Protein AF-A0A4Q3FW49-F1 (afdb_monomer_lite)

Sequence (91 aa):
SKRRIMEIYLNIAEWGPDGQFGVEAGTQHAFRRSSSTLNASEAALLASILPNPVTRNAARPGPGVRRMAARYVSRARQAPEIIGCLGLRGY

Structure (mmCIF, N/CA/C/O backbone):
data_AF-A0A4Q3FW49-F1
#
_entry.id   AF-A0A4Q3FW49-F1
#
loop_
_atom_site.group_PDB
_atom_site.id
_atom_site.type_symbol
_atom_site.label_atom_id
_atom_site.label_alt_id
_atom_site.label_comp_id
_atom_site.label_asym_id
_atom_site.label_entity_id
_atom_site.label_seq_id
_atom_site.pdbx_PDB_ins_code
_atom_site.Cartn_x
_atom_site.Cartn_y
_atom_site.Cartn_z
_atom_site.occupancy
_atom_site.B_iso_or_equiv
_atom_site.auth_seq_id
_atom_site.auth_comp_id
_atom_site.auth_asym_id
_atom_site.auth_atom_id
_atom_site.pdbx_PDB_model_num
ATOM 1 N N . SER A 1 1 ? -23.285 -2.404 2.883 1.00 89.19 1 SER A N 1
ATOM 2 C CA . SER A 1 1 ? -22.739 -1.329 3.746 1.00 89.19 1 SER A CA 1
ATOM 3 C C . SER A 1 1 ? -21.440 -0.800 3.143 1.00 89.19 1 SER A C 1
ATOM 5 O O . SER A 1 1 ? -20.774 -1.552 2.436 1.00 89.19 1 SER A O 1
ATOM 7 N N . LYS A 1 2 ? -21.045 0.458 3.412 1.00 92.19 2 LYS A N 1
ATOM 8 C CA . LYS A 1 2 ? -19.772 1.016 2.900 1.00 92.19 2 LYS A CA 1
ATOM 9 C C . LYS A 1 2 ? -18.541 0.237 3.383 1.00 92.19 2 LYS A C 1
ATOM 11 O O . LYS A 1 2 ? -17.610 0.046 2.612 1.00 92.19 2 LYS A O 1
ATOM 16 N N . ARG A 1 3 ? -18.582 -0.301 4.610 1.00 92.31 3 ARG A N 1
ATOM 17 C CA . ARG A 1 3 ? -17.554 -1.216 5.135 1.00 92.31 3 ARG A CA 1
ATOM 18 C C . ARG A 1 3 ? -17.338 -2.428 4.232 1.00 92.31 3 ARG A C 1
ATOM 20 O O . ARG A 1 3 ? -16.206 -2.689 3.856 1.00 92.31 3 ARG A O 1
ATOM 27 N N . ARG A 1 4 ? -18.410 -3.140 3.865 1.00 94.06 4 ARG A N 1
ATOM 28 C CA . ARG A 1 4 ? -18.303 -4.344 3.027 1.00 94.06 4 ARG A CA 1
ATOM 29 C C . ARG A 1 4 ? -17.753 -4.026 1.635 1.00 94.06 4 ARG A C 1
ATOM 31 O O . ARG A 1 4 ? -16.968 -4.800 1.110 1.00 94.06 4 ARG A O 1
ATOM 38 N N . ILE A 1 5 ? -18.130 -2.878 1.063 1.00 95.62 5 ILE A N 1
ATOM 39 C CA . ILE A 1 5 ? -17.579 -2.409 -0.219 1.00 95.62 5 ILE A CA 1
ATOM 40 C C . ILE A 1 5 ? -16.065 -2.207 -0.098 1.00 95.62 5 ILE A C 1
ATOM 42 O O . ILE A 1 5 ? -15.322 -2.689 -0.945 1.00 95.62 5 ILE A O 1
ATOM 46 N N . MET A 1 6 ? -15.610 -1.545 0.970 1.00 94.44 6 MET A N 1
ATOM 47 C CA . MET A 1 6 ? -14.181 -1.328 1.203 1.00 94.44 6 MET A CA 1
ATOM 48 C C . MET A 1 6 ? -13.433 -2.644 1.442 1.00 94.44 6 MET A C 1
ATOM 50 O O . MET A 1 6 ? -12.375 -2.854 0.868 1.00 94.44 6 MET A O 1
ATOM 54 N N . GLU A 1 7 ? -13.990 -3.554 2.239 1.00 95.00 7 GLU A N 1
ATOM 55 C CA . GLU A 1 7 ? -13.404 -4.876 2.486 1.00 95.00 7 GLU A CA 1
ATOM 56 C C . GLU A 1 7 ? -13.216 -5.667 1.185 1.00 95.00 7 GLU A C 1
ATOM 58 O O . GLU A 1 7 ? -12.142 -6.215 0.948 1.00 95.00 7 GLU A O 1
ATOM 63 N N . ILE A 1 8 ? -14.234 -5.693 0.320 1.00 97.38 8 ILE A N 1
ATOM 64 C CA . ILE A 1 8 ? -14.137 -6.341 -0.992 1.00 97.38 8 ILE A CA 1
ATOM 65 C C . ILE A 1 8 ? -13.070 -5.642 -1.833 1.00 97.38 8 ILE A C 1
ATOM 67 O O . ILE A 1 8 ? -12.178 -6.315 -2.335 1.00 97.38 8 ILE A O 1
ATOM 71 N N . TYR A 1 9 ? -13.120 -4.310 -1.941 1.00 96.69 9 TYR A N 1
ATOM 72 C CA . TYR A 1 9 ? -12.153 -3.536 -2.722 1.00 96.69 9 TYR A CA 1
ATOM 73 C C . TYR A 1 9 ? -10.707 -3.846 -2.317 1.00 96.69 9 TYR A C 1
ATOM 75 O O . TYR A 1 9 ? -9.873 -4.154 -3.166 1.00 96.69 9 TYR A O 1
ATOM 83 N N . LEU A 1 10 ? -10.423 -3.828 -1.013 1.00 96.75 10 LEU A N 1
ATOM 84 C CA . LEU A 1 10 ? -9.086 -4.099 -0.495 1.00 96.75 10 LEU A CA 1
ATOM 85 C C . LEU A 1 10 ? -8.622 -5.530 -0.799 1.00 96.75 10 LEU A C 1
ATOM 87 O O . LEU A 1 10 ? -7.427 -5.748 -0.978 1.00 96.75 10 LEU A O 1
ATOM 91 N N . ASN A 1 11 ? -9.543 -6.491 -0.894 1.00 97.75 11 ASN A N 1
ATOM 92 C CA . ASN A 1 11 ? -9.234 -7.888 -1.200 1.00 97.75 11 ASN A CA 1
ATOM 93 C C . ASN A 1 11 ? -9.166 -8.214 -2.703 1.00 97.75 11 ASN A C 1
ATOM 95 O O . ASN A 1 11 ? -8.623 -9.256 -3.051 1.00 97.75 11 ASN A O 1
ATOM 99 N N . ILE A 1 12 ? -9.665 -7.344 -3.586 1.00 97.56 12 ILE A N 1
ATOM 100 C CA . ILE A 1 12 ? -9.572 -7.535 -5.048 1.00 97.56 12 ILE A CA 1
ATOM 101 C C . ILE A 1 12 ? -8.494 -6.672 -5.705 1.00 97.56 12 ILE A C 1
ATOM 103 O O . ILE A 1 12 ? -8.063 -6.985 -6.809 1.00 97.56 12 ILE A O 1
ATOM 107 N N . ALA A 1 13 ? -8.087 -5.567 -5.075 1.00 97.81 13 ALA A N 1
ATOM 108 C CA . ALA A 1 13 ? -7.069 -4.687 -5.632 1.00 97.81 13 ALA A CA 1
ATOM 109 C C . ALA A 1 13 ? -5.712 -5.404 -5.737 1.00 97.81 13 ALA A C 1
ATOM 111 O O . ALA A 1 13 ? -5.376 -6.245 -4.904 1.00 97.81 13 ALA A O 1
ATOM 112 N N . GLU A 1 14 ? -4.931 -5.044 -6.752 1.00 97.88 14 GLU A N 1
ATOM 113 C CA . GLU A 1 14 ? -3.542 -5.474 -6.903 1.00 97.88 14 GLU A CA 1
ATOM 114 C C . GLU A 1 14 ? -2.613 -4.522 -6.134 1.00 97.88 14 GLU A C 1
ATOM 116 O O . GLU A 1 14 ? -2.712 -3.298 -6.264 1.00 97.88 14 GLU A O 1
ATOM 121 N N . TRP A 1 15 ? -1.708 -5.083 -5.332 1.00 97.69 15 TRP A N 1
ATOM 122 C CA . TRP A 1 15 ? -0.877 -4.344 -4.373 1.00 97.69 15 TRP A CA 1
ATOM 123 C C . TRP A 1 15 ? 0.627 -4.412 -4.651 1.00 97.69 15 TRP A C 1
ATOM 125 O O . TRP A 1 15 ? 1.418 -3.914 -3.846 1.00 97.69 15 TRP A O 1
ATOM 135 N N . GLY A 1 16 ? 1.043 -5.002 -5.770 1.00 95.62 16 GLY A N 1
ATOM 136 C CA . GLY A 1 16 ? 2.453 -5.089 -6.131 1.00 95.62 16 GLY A CA 1
ATOM 137 C C . GLY A 1 16 ? 2.693 -5.725 -7.500 1.00 95.62 16 GLY A C 1
ATOM 138 O O . GLY A 1 16 ? 1.742 -6.161 -8.145 1.00 95.62 16 GLY A O 1
ATOM 139 N N . PRO A 1 17 ? 3.959 -5.750 -7.946 1.00 95.75 17 PRO A N 1
ATOM 140 C CA . PRO A 1 17 ? 4.321 -5.945 -9.348 1.00 95.75 17 PRO A CA 1
ATOM 141 C C . PRO A 1 17 ? 4.142 -7.372 -9.868 1.00 95.75 17 PRO A C 1
ATOM 143 O O . PRO A 1 17 ? 4.091 -7.561 -11.080 1.00 95.75 17 PRO A O 1
ATOM 146 N N . ASP A 1 18 ? 4.047 -8.362 -8.977 1.00 95.75 18 ASP A N 1
ATOM 147 C CA . ASP A 1 18 ? 3.911 -9.771 -9.364 1.00 95.75 18 ASP A CA 1
ATOM 148 C C . ASP A 1 18 ? 2.479 -10.288 -9.128 1.00 95.75 18 ASP A C 1
ATOM 150 O O . ASP A 1 18 ? 2.278 -11.467 -8.838 1.00 95.75 18 ASP A O 1
ATOM 154 N N . GLY A 1 19 ? 1.475 -9.404 -9.198 1.00 96.38 19 GLY A N 1
ATOM 155 C CA . GLY A 1 19 ? 0.070 -9.790 -9.065 1.00 96.38 19 GLY A CA 1
ATOM 156 C C . GLY A 1 19 ? -0.347 -10.118 -7.633 1.00 96.38 19 GLY A C 1
ATOM 157 O O . GLY A 1 19 ? -1.083 -11.077 -7.401 1.00 96.38 19 GLY A O 1
ATOM 158 N N . GLN A 1 20 ? 0.114 -9.347 -6.641 1.00 97.88 20 GLN A N 1
ATOM 159 C CA . GLN A 1 20 ? -0.359 -9.500 -5.260 1.00 97.88 20 GLN A CA 1
ATOM 160 C C . GLN A 1 20 ? -1.799 -8.986 -5.118 1.00 97.88 20 GLN A C 1
ATOM 162 O O . GLN A 1 20 ? -2.024 -7.847 -4.704 1.00 97.88 20 GLN A O 1
ATOM 167 N N . PHE A 1 21 ? -2.773 -9.821 -5.475 1.00 97.81 21 PHE A N 1
ATOM 168 C CA . PHE A 1 21 ? -4.195 -9.518 -5.329 1.00 97.81 21 PHE A CA 1
ATOM 169 C C . PHE A 1 21 ? -4.654 -9.703 -3.883 1.00 97.81 21 PHE A C 1
ATOM 171 O O . PHE A 1 21 ? -4.486 -10.764 -3.279 1.00 97.81 21 PHE A O 1
ATOM 178 N N . GLY A 1 22 ? -5.253 -8.648 -3.344 1.00 98.19 22 GLY A N 1
ATOM 179 C CA . GLY A 1 22 ? -5.745 -8.585 -1.979 1.00 98.19 22 GLY A CA 1
ATOM 180 C C . GLY A 1 22 ? -4.733 -8.046 -0.973 1.00 98.19 22 GLY A C 1
ATOM 181 O O . GLY A 1 22 ? -3.528 -8.292 -1.049 1.00 98.19 22 GLY A O 1
ATOM 182 N N . VAL A 1 23 ? -5.244 -7.267 -0.017 1.00 98.12 23 VAL A N 1
ATOM 183 C CA . VAL A 1 23 ? -4.421 -6.467 0.897 1.00 98.12 23 VAL A CA 1
ATOM 184 C C . VAL A 1 23 ? -3.502 -7.332 1.754 1.00 98.12 23 VAL A C 1
ATOM 186 O O . VAL A 1 23 ? -2.356 -6.954 1.955 1.00 98.12 23 VAL A O 1
ATOM 189 N N . GLU A 1 24 ? -3.950 -8.514 2.184 1.00 98.31 24 GLU A N 1
ATOM 190 C CA . GLU A 1 24 ? -3.118 -9.450 2.952 1.00 98.31 24 GLU A CA 1
ATOM 191 C C . GLU A 1 24 ? -1.947 -9.980 2.108 1.00 98.31 24 GLU A C 1
ATOM 193 O O . GLU A 1 24 ? -0.807 -9.978 2.564 1.00 98.31 24 GLU A O 1
ATOM 198 N N . ALA A 1 25 ? -2.175 -10.354 0.845 1.00 98.25 25 ALA A N 1
ATOM 199 C CA . ALA A 1 25 ? -1.089 -10.773 -0.044 1.00 98.25 25 ALA A CA 1
ATOM 200 C C . ALA A 1 25 ? -0.079 -9.632 -0.269 1.00 98.25 25 ALA A C 1
ATOM 202 O O . ALA A 1 25 ? 1.136 -9.846 -0.210 1.00 98.25 25 ALA A O 1
ATOM 203 N N . GLY A 1 26 ? -0.579 -8.406 -0.456 1.00 98.00 26 GLY A N 1
ATOM 204 C CA . GLY A 1 26 ? 0.246 -7.205 -0.578 1.00 98.00 26 GLY A CA 1
ATOM 205 C C . GLY A 1 26 ? 1.110 -6.940 0.658 1.00 98.00 26 GLY A C 1
ATOM 206 O O . GLY A 1 26 ? 2.301 -6.651 0.532 1.00 98.00 26 GLY A O 1
ATOM 207 N N . THR A 1 27 ? 0.551 -7.076 1.863 1.00 98.25 27 THR A N 1
ATOM 208 C CA . THR A 1 27 ? 1.283 -6.826 3.117 1.00 98.25 27 THR A CA 1
ATOM 209 C C . THR A 1 27 ? 2.285 -7.914 3.437 1.00 98.25 27 THR A C 1
ATOM 211 O O . THR A 1 27 ? 3.376 -7.613 3.926 1.00 98.25 27 THR A O 1
ATOM 214 N N . GLN A 1 28 ? 1.959 -9.166 3.125 1.00 98.12 28 GLN A N 1
ATOM 215 C CA . GLN A 1 28 ? 2.893 -10.274 3.279 1.00 98.12 28 GLN A CA 1
ATOM 216 C C . GLN A 1 28 ? 4.092 -10.113 2.340 1.00 98.12 28 GLN A C 1
ATOM 218 O O . GLN A 1 28 ? 5.233 -10.230 2.791 1.00 98.12 28 GLN A O 1
ATOM 223 N N . HIS A 1 29 ? 3.862 -9.743 1.076 1.00 97.62 29 HIS A N 1
ATOM 224 C CA . HIS A 1 29 ? 4.944 -9.447 0.133 1.00 97.62 29 HIS A CA 1
ATOM 225 C C . HIS A 1 29 ? 5.799 -8.255 0.585 1.00 97.62 29 HIS A C 1
ATOM 227 O O . HIS A 1 29 ? 7.028 -8.333 0.579 1.00 97.62 29 HIS A O 1
ATOM 233 N N . ALA A 1 30 ? 5.161 -7.151 0.983 1.00 97.56 30 ALA A N 1
ATOM 234 C CA . ALA A 1 30 ? 5.862 -5.912 1.299 1.00 97.56 30 ALA A CA 1
ATOM 235 C C . ALA A 1 30 ? 6.607 -5.951 2.639 1.00 97.56 30 ALA A C 1
ATOM 237 O O . ALA A 1 30 ? 7.720 -5.435 2.742 1.00 97.56 30 ALA A O 1
ATOM 238 N N . PHE A 1 31 ? 5.985 -6.535 3.665 1.00 97.62 31 PHE A N 1
ATOM 239 C CA . PHE A 1 31 ? 6.401 -6.370 5.059 1.00 97.62 31 PHE A CA 1
ATOM 240 C C . PHE A 1 31 ? 6.548 -7.688 5.822 1.00 97.62 31 PHE A C 1
ATOM 242 O O . PHE A 1 31 ? 7.113 -7.669 6.912 1.00 97.62 31 PHE A O 1
ATOM 249 N N . ARG A 1 32 ? 6.074 -8.822 5.280 1.00 97.44 32 ARG A N 1
ATOM 250 C CA . ARG A 1 32 ? 5.952 -10.113 5.995 1.00 97.44 32 ARG A CA 1
ATOM 251 C C . ARG A 1 32 ? 5.094 -10.000 7.261 1.00 97.44 32 ARG A C 1
ATOM 253 O O . ARG A 1 32 ? 5.447 -10.514 8.322 1.00 97.44 32 ARG A O 1
ATOM 260 N N . ARG A 1 33 ? 3.994 -9.248 7.161 1.00 96.75 33 ARG A N 1
ATOM 261 C CA . ARG A 1 33 ? 3.069 -8.959 8.266 1.00 96.75 33 ARG A CA 1
ATOM 262 C C . ARG A 1 33 ? 1.626 -9.089 7.800 1.00 96.75 33 ARG A C 1
ATOM 264 O O . ARG A 1 33 ? 1.325 -8.841 6.631 1.00 96.75 33 ARG A O 1
ATOM 271 N N . SER A 1 34 ? 0.736 -9.397 8.745 1.00 97.88 34 SER A N 1
ATOM 272 C CA . SER A 1 34 ? -0.703 -9.360 8.481 1.00 97.88 34 SER A CA 1
ATOM 273 C C . SER A 1 34 ? -1.186 -7.928 8.294 1.00 97.88 34 SER A C 1
ATOM 275 O O . SER A 1 34 ? -0.757 -7.025 9.028 1.00 97.88 34 SER A O 1
ATOM 277 N N . SER A 1 35 ? -2.140 -7.738 7.380 1.00 97.00 35 SER A N 1
ATOM 278 C CA . SER A 1 35 ? -2.792 -6.454 7.121 1.00 97.00 35 SER A CA 1
ATOM 279 C C . SER A 1 35 ? -3.464 -5.863 8.362 1.00 97.00 35 SER A C 1
ATOM 281 O O . SER A 1 35 ? -3.602 -4.648 8.469 1.00 97.00 35 SER A O 1
ATOM 283 N N . SER A 1 36 ? -3.837 -6.709 9.325 1.00 96.19 36 SER A N 1
ATOM 284 C CA . SER A 1 36 ? -4.408 -6.307 10.617 1.00 96.19 36 SER A CA 1
ATOM 285 C C . SER A 1 36 ? -3.403 -5.647 11.573 1.00 96.19 36 SER A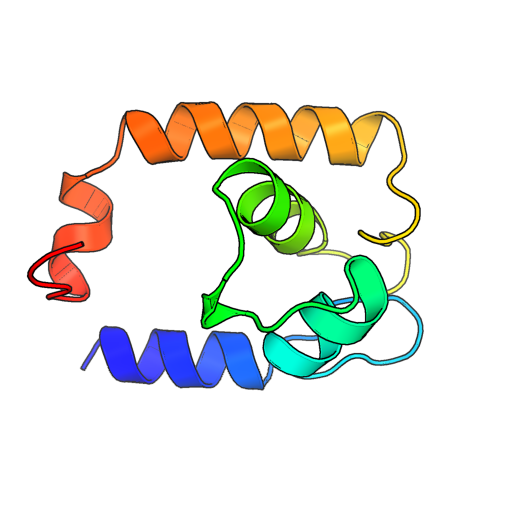 C 1
ATOM 287 O O . SER A 1 36 ? -3.809 -4.992 12.528 1.00 96.19 36 SER A O 1
ATOM 289 N N . THR A 1 37 ? -2.098 -5.801 11.322 1.00 96.69 37 THR A N 1
ATOM 290 C CA . THR A 1 37 ? -1.016 -5.367 12.231 1.00 96.69 37 THR A CA 1
ATOM 291 C C . THR A 1 37 ? -0.186 -4.203 11.696 1.00 96.69 37 THR A C 1
ATOM 293 O O . THR A 1 37 ? 0.815 -3.822 12.313 1.00 96.69 37 THR A O 1
ATOM 296 N N . LEU A 1 38 ? -0.571 -3.645 10.545 1.00 96.81 38 LEU A N 1
ATOM 297 C CA . LEU A 1 38 ? 0.153 -2.528 9.955 1.00 96.81 38 LEU A CA 1
ATOM 298 C C . LEU A 1 38 ? 0.072 -1.293 10.846 1.00 96.81 38 LEU A C 1
ATOM 300 O O . LEU A 1 38 ? -0.995 -0.915 11.331 1.00 96.81 38 LEU A O 1
ATOM 304 N N . ASN A 1 39 ? 1.198 -0.604 10.979 1.00 95.81 39 ASN A N 1
ATOM 305 C CA . ASN A 1 39 ? 1.191 0.759 11.484 1.00 95.81 39 ASN A CA 1
ATOM 306 C C . ASN A 1 39 ? 0.752 1.746 10.383 1.00 95.81 39 ASN A C 1
ATOM 308 O O . ASN A 1 39 ? 0.681 1.418 9.195 1.00 95.81 39 ASN A O 1
ATOM 312 N N . ALA A 1 40 ? 0.485 2.996 10.772 1.00 94.88 40 ALA A N 1
ATOM 313 C CA . ALA A 1 40 ? 0.011 4.028 9.848 1.00 94.88 40 ALA A CA 1
ATOM 314 C C . ALA A 1 40 ? 0.961 4.277 8.660 1.00 94.88 40 ALA A C 1
ATOM 316 O O . ALA A 1 40 ? 0.500 4.564 7.555 1.00 94.88 40 ALA A O 1
ATOM 317 N N . SER A 1 41 ? 2.276 4.160 8.866 1.0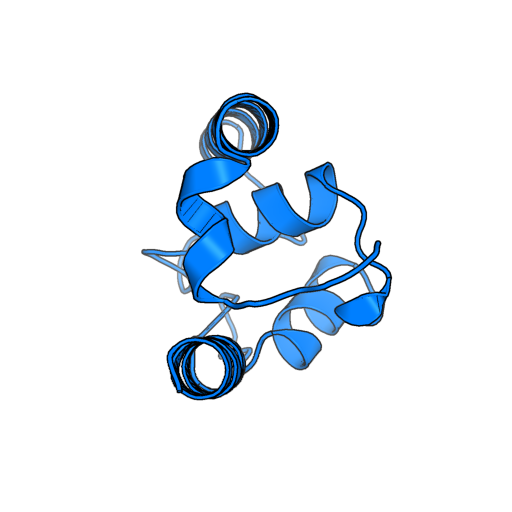0 96.19 41 SER A N 1
ATOM 318 C CA . SER A 1 41 ? 3.276 4.364 7.813 1.00 96.19 41 SER A CA 1
ATOM 319 C C . SER A 1 41 ? 3.284 3.215 6.804 1.00 96.19 41 SER A C 1
ATOM 321 O O . SER A 1 41 ? 3.333 3.471 5.603 1.00 96.19 41 SER A O 1
ATOM 323 N N . GLU A 1 42 ? 3.193 1.966 7.267 1.00 97.75 42 GLU A N 1
ATOM 324 C CA . GLU A 1 42 ? 3.098 0.775 6.408 1.00 97.75 42 GLU A CA 1
ATOM 325 C C . GLU A 1 42 ? 1.806 0.797 5.582 1.00 97.75 42 GLU A C 1
ATOM 327 O O . GLU A 1 42 ? 1.847 0.623 4.363 1.00 97.75 42 GLU A O 1
ATOM 332 N N . ALA A 1 43 ? 0.672 1.107 6.220 1.00 97.31 43 ALA A N 1
ATOM 333 C CA . ALA A 1 43 ? -0.615 1.236 5.541 1.00 97.31 43 ALA A CA 1
ATOM 334 C C . ALA A 1 43 ? -0.593 2.345 4.474 1.00 97.31 43 ALA A C 1
ATOM 336 O O . ALA A 1 43 ? -1.057 2.148 3.351 1.00 97.31 43 ALA A O 1
ATOM 337 N N . ALA A 1 44 ? -0.003 3.502 4.787 1.00 97.44 44 ALA A N 1
ATOM 338 C CA . ALA A 1 44 ? 0.133 4.605 3.839 1.00 97.44 44 ALA A CA 1
ATOM 339 C C . ALA A 1 44 ? 1.078 4.280 2.671 1.00 97.44 44 ALA A C 1
ATOM 34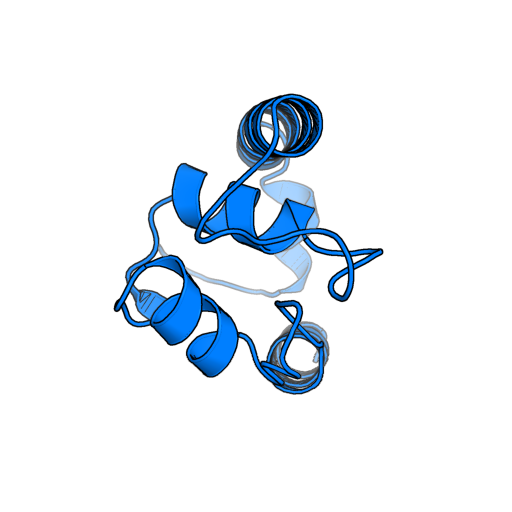1 O O . ALA A 1 44 ? 0.837 4.713 1.539 1.00 97.44 44 ALA A O 1
ATOM 342 N N . LEU A 1 45 ? 2.150 3.528 2.930 1.00 98.00 45 LEU A N 1
ATOM 343 C CA . LEU A 1 45 ? 3.078 3.086 1.895 1.00 98.00 45 LEU A CA 1
ATOM 344 C C . LEU A 1 45 ? 2.401 2.112 0.932 1.00 98.00 45 LEU A C 1
ATOM 346 O O . LEU A 1 45 ? 2.499 2.297 -0.279 1.00 98.00 45 LEU A O 1
ATOM 350 N N . LEU A 1 46 ? 1.661 1.144 1.471 1.00 97.94 46 LEU A N 1
ATOM 351 C CA . LEU A 1 46 ? 0.880 0.191 0.690 1.00 97.94 46 LEU A CA 1
ATOM 352 C C . LEU A 1 46 ? -0.209 0.895 -0.137 1.00 97.94 46 LEU A C 1
ATOM 354 O O . LEU A 1 46 ? -0.320 0.674 -1.339 1.00 97.94 46 LEU A O 1
ATOM 358 N N . ALA A 1 47 ? -0.945 1.836 0.461 1.00 97.25 47 ALA A N 1
ATOM 359 C CA . ALA A 1 47 ? -1.932 2.648 -0.253 1.00 97.25 47 ALA A CA 1
ATOM 360 C C . ALA A 1 47 ? -1.319 3.487 -1.392 1.00 97.25 47 ALA A C 1
ATOM 362 O O . ALA A 1 47 ? -1.994 3.763 -2.379 1.00 97.25 47 ALA A O 1
ATOM 363 N N . SER A 1 48 ? -0.041 3.873 -1.288 1.00 97.62 48 SER A N 1
ATOM 364 C CA . SER A 1 48 ? 0.673 4.642 -2.327 1.00 97.62 48 SER A CA 1
ATOM 365 C C . SER A 1 48 ? 1.039 3.819 -3.566 1.00 97.62 48 SER A C 1
ATOM 367 O O . SER A 1 48 ? 1.513 4.383 -4.562 1.00 97.62 48 SER A O 1
ATOM 369 N N . ILE A 1 49 ? 0.862 2.497 -3.511 1.00 97.44 49 ILE A N 1
ATOM 370 C CA . ILE A 1 49 ? 1.101 1.594 -4.641 1.00 97.44 49 ILE A CA 1
ATOM 371 C C . ILE A 1 49 ? -0.009 1.727 -5.682 1.00 97.44 49 ILE A C 1
ATOM 373 O O . ILE A 1 49 ? 0.261 1.806 -6.883 1.00 97.44 49 ILE A O 1
ATOM 377 N N . LEU A 1 50 ? -1.241 1.924 -5.220 1.00 94.38 50 LEU A N 1
ATOM 378 C CA . LEU A 1 50 ? -2.330 2.401 -6.061 1.00 94.38 50 LEU A CA 1
ATOM 379 C C . LEU A 1 50 ? -1.958 3.818 -6.552 1.00 94.38 50 LEU A C 1
ATOM 381 O O . LEU A 1 50 ? -1.484 4.635 -5.754 1.00 94.38 50 LEU A O 1
ATOM 385 N N . PRO A 1 51 ? -2.059 4.153 -7.855 1.00 92.88 51 PRO A N 1
ATOM 386 C CA . PRO A 1 51 ? -2.822 3.523 -8.938 1.00 92.88 51 PRO A CA 1
ATOM 387 C C . PRO A 1 51 ? -1.993 2.681 -9.933 1.00 92.88 51 PRO A C 1
ATOM 389 O O . PRO A 1 51 ? -2.499 2.344 -10.997 1.00 92.88 51 PRO A O 1
ATOM 392 N N . ASN A 1 52 ? -0.712 2.408 -9.661 1.00 95.00 52 ASN A N 1
ATOM 393 C CA . ASN A 1 52 ? 0.165 1.710 -10.611 1.00 95.00 52 ASN A CA 1
ATOM 394 C C . ASN A 1 52 ? 0.988 0.619 -9.895 1.00 95.00 52 ASN A C 1
ATOM 396 O O . ASN A 1 52 ? 2.189 0.807 -9.671 1.00 95.00 52 ASN A O 1
ATOM 400 N N . PRO A 1 53 ? 0.344 -0.498 -9.507 1.00 94.88 53 PRO A N 1
ATOM 401 C CA . PRO A 1 53 ? 0.975 -1.577 -8.745 1.00 94.88 53 PRO A CA 1
ATOM 402 C C . PRO A 1 53 ? 2.039 -2.347 -9.530 1.00 94.88 53 PRO A C 1
ATOM 404 O O . PRO A 1 53 ? 2.982 -2.855 -8.934 1.00 94.88 53 PRO A O 1
ATOM 407 N N . VAL A 1 54 ? 1.957 -2.341 -10.861 1.00 94.88 54 VAL A N 1
ATOM 408 C CA . VAL A 1 54 ? 2.940 -2.988 -11.742 1.00 94.88 54 VAL A CA 1
ATOM 409 C C . VAL A 1 54 ? 4.324 -2.337 -11.629 1.00 94.88 54 VAL A C 1
ATOM 411 O O . VAL A 1 54 ? 5.347 -3.008 -11.709 1.00 94.88 54 VAL A O 1
ATOM 414 N N . THR A 1 55 ? 4.383 -1.016 -11.427 1.00 94.38 55 THR A N 1
ATOM 415 C CA . THR A 1 55 ? 5.663 -0.276 -11.367 1.00 94.38 55 THR A CA 1
ATOM 416 C C . THR A 1 55 ? 6.058 0.162 -9.961 1.00 94.38 55 THR A C 1
ATOM 418 O O . THR A 1 55 ? 7.226 0.468 -9.709 1.00 94.38 55 THR A O 1
ATOM 421 N N . ARG A 1 56 ? 5.106 0.230 -9.026 1.00 95.75 56 ARG A N 1
ATOM 422 C CA . ARG A 1 56 ? 5.351 0.645 -7.642 1.00 95.75 56 ARG A CA 1
ATOM 423 C C . ARG A 1 56 ? 5.393 -0.579 -6.740 1.00 95.75 56 ARG A C 1
ATOM 425 O O . ARG A 1 56 ? 4.484 -1.390 -6.754 1.00 95.75 56 ARG A O 1
ATOM 432 N N . ASN A 1 57 ? 6.411 -0.663 -5.888 1.00 96.06 57 ASN A N 1
ATOM 433 C CA . ASN A 1 57 ? 6.557 -1.764 -4.940 1.00 96.06 57 ASN A CA 1
ATOM 434 C C . ASN A 1 57 ? 6.753 -1.230 -3.509 1.00 96.06 57 ASN A C 1
ATOM 436 O O . ASN A 1 57 ? 7.678 -0.456 -3.255 1.00 96.06 57 ASN A O 1
ATOM 440 N N . ALA A 1 58 ? 5.899 -1.649 -2.569 1.00 96.69 58 ALA A N 1
ATOM 441 C CA . ALA A 1 58 ? 5.996 -1.267 -1.156 1.00 96.69 58 ALA A CA 1
ATOM 442 C C . ALA A 1 58 ? 7.176 -1.936 -0.422 1.00 96.69 58 ALA A C 1
ATOM 444 O O . ALA A 1 58 ? 7.693 -1.349 0.525 1.00 96.69 58 ALA A O 1
ATOM 445 N N . ALA A 1 59 ? 7.655 -3.094 -0.891 1.00 96.25 59 ALA A N 1
ATOM 446 C CA . ALA A 1 59 ? 8.879 -3.742 -0.409 1.00 96.25 59 ALA A CA 1
ATOM 447 C C . ALA A 1 59 ? 10.148 -2.966 -0.810 1.00 96.25 59 ALA A C 1
ATOM 449 O O . ALA A 1 59 ? 11.176 -3.041 -0.140 1.00 96.25 59 ALA A O 1
ATOM 450 N N . ARG A 1 60 ? 10.097 -2.229 -1.930 1.00 96.44 60 ARG A N 1
ATOM 451 C CA . ARG A 1 60 ? 11.220 -1.433 -2.462 1.00 96.44 60 ARG A CA 1
ATOM 452 C C . ARG A 1 60 ? 10.737 -0.068 -2.960 1.00 96.44 60 ARG A C 1
ATOM 454 O O . ARG A 1 60 ? 10.753 0.198 -4.165 1.00 96.44 60 ARG A O 1
ATOM 461 N N . PRO A 1 61 ? 10.290 0.823 -2.060 1.00 96.44 61 PRO A N 1
ATOM 462 C CA . PRO A 1 61 ? 9.675 2.070 -2.476 1.00 96.44 61 PRO A CA 1
ATOM 463 C C . PRO A 1 61 ? 10.717 3.022 -3.072 1.00 96.44 61 PRO A C 1
ATOM 465 O O . PRO A 1 61 ? 11.806 3.205 -2.529 1.00 96.44 61 PRO A O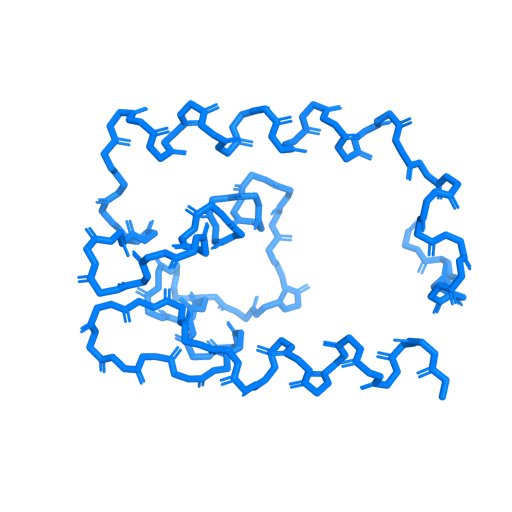 1
ATOM 468 N N . GLY A 1 62 ? 10.370 3.696 -4.168 1.00 96.38 62 GLY A N 1
ATOM 469 C CA . GLY A 1 62 ? 11.152 4.818 -4.690 1.00 96.38 62 GLY A CA 1
ATOM 470 C C . GLY A 1 62 ? 10.934 6.117 -3.889 1.00 96.38 62 GLY A C 1
ATOM 471 O O . GLY A 1 62 ? 10.019 6.199 -3.061 1.00 96.38 62 GLY A O 1
ATOM 472 N N . PRO A 1 63 ? 11.712 7.186 -4.155 1.00 97.00 63 PRO A N 1
ATOM 473 C CA . PRO A 1 63 ? 11.552 8.480 -3.480 1.00 97.00 63 PRO A CA 1
ATOM 474 C C . PRO A 1 63 ? 10.149 9.089 -3.629 1.00 97.00 63 PRO A C 1
ATOM 476 O O . PRO A 1 63 ? 9.614 9.663 -2.680 1.00 97.00 63 PRO A O 1
ATOM 479 N N . GLY A 1 64 ? 9.528 8.937 -4.805 1.00 96.44 64 GLY A N 1
ATOM 480 C CA . GLY A 1 64 ? 8.166 9.414 -5.060 1.00 96.44 64 GLY A CA 1
ATOM 481 C C . GLY A 1 64 ? 7.121 8.696 -4.202 1.00 96.44 64 GLY A C 1
ATOM 482 O O . GLY A 1 64 ? 6.289 9.350 -3.576 1.00 96.44 64 GLY A O 1
ATOM 483 N N . VAL A 1 65 ? 7.215 7.365 -4.106 1.00 97.12 65 VAL A N 1
ATOM 484 C CA . VAL A 1 65 ? 6.330 6.526 -3.276 1.00 97.12 65 VAL A CA 1
ATOM 485 C C . VAL A 1 65 ? 6.444 6.908 -1.802 1.00 97.12 65 VAL A C 1
ATOM 487 O O . VAL A 1 65 ? 5.427 7.160 -1.161 1.00 97.12 65 VAL A O 1
ATOM 490 N N . ARG A 1 66 ? 7.669 7.079 -1.284 1.00 97.75 66 ARG A N 1
ATOM 491 C CA . ARG A 1 66 ? 7.890 7.555 0.095 1.00 97.75 66 ARG A CA 1
ATOM 492 C C . ARG A 1 66 ? 7.237 8.915 0.359 1.00 97.75 66 ARG A C 1
ATOM 494 O O . ARG A 1 66 ? 6.610 9.112 1.398 1.00 97.75 66 ARG A O 1
ATOM 501 N N . ARG A 1 67 ? 7.351 9.852 -0.588 1.00 98.06 67 ARG A N 1
ATOM 502 C CA . ARG A 1 67 ? 6.743 11.187 -0.469 1.00 98.06 67 ARG A CA 1
ATOM 503 C C . ARG A 1 67 ? 5.214 11.120 -0.450 1.00 98.06 67 ARG A C 1
ATOM 505 O O . ARG A 1 67 ? 4.590 11.869 0.298 1.00 98.06 67 ARG A O 1
ATOM 512 N N . MET A 1 68 ? 4.610 10.248 -1.258 1.00 97.56 68 MET A N 1
ATOM 513 C CA . MET A 1 68 ? 3.159 10.027 -1.247 1.00 97.56 68 MET A CA 1
ATOM 514 C C . MET A 1 68 ? 2.699 9.434 0.085 1.00 97.56 68 MET A C 1
ATOM 516 O O . MET A 1 68 ? 1.794 9.996 0.699 1.00 97.56 68 MET A O 1
ATOM 520 N N . ALA A 1 69 ? 3.388 8.407 0.583 1.00 97.94 69 ALA A N 1
ATOM 521 C CA . ALA A 1 69 ? 3.061 7.773 1.857 1.00 97.94 69 ALA A CA 1
ATOM 522 C C . ALA A 1 69 ? 3.064 8.783 3.015 1.00 97.94 69 ALA A C 1
ATOM 524 O O . ALA A 1 69 ? 2.102 8.862 3.777 1.00 97.94 69 ALA A O 1
ATOM 525 N N . ALA A 1 70 ? 4.082 9.648 3.091 1.00 97.69 70 ALA A N 1
ATOM 526 C CA . ALA A 1 70 ? 4.136 10.711 4.096 1.00 97.69 70 ALA A CA 1
ATOM 527 C C . ALA A 1 70 ? 2.932 11.675 4.011 1.00 97.69 70 ALA A C 1
ATOM 529 O O . ALA A 1 70 ? 2.364 12.065 5.035 1.00 97.69 70 ALA A O 1
ATOM 530 N N . ARG A 1 71 ? 2.491 12.029 2.794 1.00 97.00 71 ARG A N 1
ATOM 531 C CA . ARG A 1 71 ? 1.281 12.849 2.593 1.00 97.00 71 ARG A CA 1
ATOM 532 C C . ARG A 1 71 ? 0.017 12.115 3.036 1.00 97.00 71 ARG A C 1
ATOM 534 O O . ARG A 1 71 ? -0.870 12.749 3.602 1.00 97.00 71 ARG A O 1
ATOM 541 N N . TYR A 1 72 ? -0.079 10.812 2.788 1.00 96.25 72 TYR A N 1
ATOM 542 C CA . TYR A 1 72 ? -1.237 10.007 3.180 1.00 96.25 72 TYR A CA 1
ATOM 543 C C . TYR A 1 72 ? -1.351 9.892 4.699 1.00 96.25 72 TYR A C 1
ATOM 545 O O . TYR A 1 72 ? -2.440 10.112 5.222 1.00 96.25 72 TYR A O 1
ATOM 553 N N . VAL A 1 73 ? -0.239 9.678 5.413 1.00 95.69 73 VAL A N 1
ATOM 554 C CA . VAL A 1 73 ? -0.222 9.719 6.888 1.00 95.69 73 VAL A CA 1
ATOM 555 C C . VAL A 1 73 ? -0.726 11.069 7.405 1.00 95.69 73 VAL A C 1
ATOM 557 O O . VAL A 1 73 ? -1.583 11.108 8.286 1.00 95.69 73 VAL A O 1
ATOM 560 N N . SER A 1 74 ? -0.230 12.177 6.843 1.00 94.69 74 SER A N 1
ATOM 561 C CA . SER A 1 74 ? -0.650 13.527 7.249 1.00 94.69 74 SER A CA 1
ATOM 562 C C . SER A 1 74 ? -2.154 13.749 7.049 1.00 94.69 74 SER A C 1
ATOM 564 O O . SER A 1 74 ? -2.841 14.205 7.960 1.00 94.69 74 SER A O 1
ATOM 566 N N . ARG A 1 75 ? -2.689 13.347 5.890 1.00 92.88 75 ARG A N 1
ATOM 567 C CA . ARG A 1 75 ? -4.122 13.469 5.580 1.00 92.88 75 ARG A CA 1
ATOM 568 C C . ARG A 1 75 ? -4.994 12.577 6.454 1.00 92.88 75 ARG A C 1
ATOM 570 O O . ARG A 1 75 ? -6.020 13.039 6.933 1.00 92.88 75 ARG A O 1
ATOM 577 N N . ALA A 1 76 ? -4.585 11.331 6.689 1.00 90.31 76 ALA A N 1
ATOM 578 C CA . ALA A 1 76 ? -5.341 10.396 7.518 1.00 90.31 76 ALA A CA 1
ATOM 579 C C . ALA A 1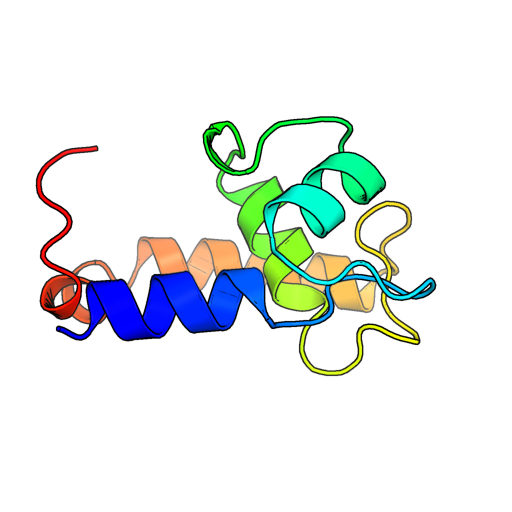 76 ? -5.532 10.929 8.948 1.00 90.31 76 ALA A C 1
ATOM 581 O O . ALA A 1 76 ? -6.623 10.822 9.499 1.00 90.31 76 ALA A O 1
ATOM 582 N N . ARG A 1 77 ? -4.510 11.588 9.515 1.00 88.12 77 ARG A N 1
ATOM 583 C CA . ARG A 1 77 ? -4.592 12.234 10.838 1.00 88.12 77 ARG A CA 1
ATOM 584 C C . ARG A 1 77 ? -5.599 13.387 10.902 1.00 88.12 77 ARG A C 1
ATOM 586 O O . ARG A 1 77 ? -6.095 13.685 11.979 1.00 88.12 77 ARG A O 1
ATOM 593 N N . GLN A 1 78 ? -5.882 14.034 9.774 1.00 87.06 78 GLN A N 1
ATOM 594 C CA . GLN A 1 78 ? -6.775 15.195 9.689 1.00 87.06 78 GLN A CA 1
ATOM 595 C C . GLN A 1 78 ? -8.205 14.824 9.265 1.00 87.06 78 GLN A C 1
ATOM 597 O O . GLN A 1 78 ? -9.054 15.703 9.168 1.00 87.06 78 GLN A O 1
ATOM 602 N N . ALA A 1 79 ? -8.483 13.545 8.987 1.00 80.00 79 ALA A N 1
ATOM 603 C CA . ALA A 1 79 ? -9.713 13.109 8.326 1.00 80.00 79 ALA A CA 1
ATOM 604 C C . ALA A 1 79 ? -10.577 12.088 9.109 1.00 80.00 79 ALA A C 1
ATOM 606 O O . ALA A 1 79 ? -11.130 11.178 8.482 1.00 80.00 79 ALA A O 1
ATOM 607 N N . PRO A 1 80 ? -10.747 12.193 10.443 1.00 72.50 80 PRO A N 1
ATOM 608 C CA . PRO A 1 80 ? -11.544 11.221 11.197 1.00 72.50 80 PRO A CA 1
ATOM 609 C C . PRO A 1 80 ? -13.016 11.173 10.746 1.00 72.50 80 PRO A C 1
ATOM 611 O O . PRO A 1 80 ? -13.613 10.100 10.702 1.00 72.50 80 PRO A O 1
ATOM 614 N N . GLU A 1 81 ? -13.593 12.299 10.316 1.00 76.62 81 GLU A N 1
ATOM 615 C CA . GLU A 1 81 ? -14.987 12.350 9.848 1.00 76.62 81 GLU A CA 1
ATOM 616 C C . GLU A 1 81 ? -15.198 11.638 8.501 1.00 76.62 81 GLU A C 1
ATOM 618 O O . GLU A 1 81 ? -16.240 11.016 8.279 1.00 76.62 81 GLU A O 1
ATOM 623 N N . ILE A 1 82 ? -14.190 11.641 7.617 1.00 77.06 82 ILE A N 1
ATOM 624 C CA . ILE A 1 82 ? -14.284 11.059 6.265 1.00 77.06 82 ILE A CA 1
ATOM 625 C C . ILE A 1 82 ? -14.504 9.539 6.331 1.00 77.06 82 ILE A C 1
ATOM 627 O O . ILE A 1 82 ? -15.224 8.962 5.510 1.00 77.06 82 ILE A O 1
ATOM 631 N N . ILE A 1 83 ? -13.935 8.883 7.344 1.00 83.31 83 ILE A N 1
ATOM 632 C CA . ILE A 1 83 ? -14.087 7.440 7.565 1.00 83.31 83 ILE A CA 1
ATOM 633 C C . ILE A 1 83 ? -15.293 7.082 8.443 1.00 83.31 83 ILE A C 1
ATOM 635 O O . ILE A 1 83 ? -15.603 5.897 8.584 1.00 83.31 83 ILE A O 1
ATOM 639 N N . GLY A 1 84 ? -16.028 8.065 8.978 1.00 83.19 84 GLY A N 1
ATOM 640 C CA . GLY A 1 84 ? -17.167 7.827 9.875 1.00 83.19 84 GLY A CA 1
ATOM 641 C C . GLY A 1 84 ? -18.244 6.931 9.254 1.00 83.19 84 GLY A C 1
ATOM 642 O O . GLY A 1 84 ? -18.844 6.087 9.918 1.00 83.19 84 GLY A O 1
ATOM 643 N N . CYS A 1 85 ? -18.412 7.010 7.933 1.00 86.19 85 CYS A N 1
ATOM 644 C CA . CYS A 1 85 ? -19.369 6.197 7.186 1.00 86.19 85 CYS A CA 1
ATOM 645 C C . CYS A 1 85 ? -19.000 4.699 7.069 1.00 86.19 85 CYS A C 1
ATOM 647 O O . CYS A 1 85 ? -19.836 3.891 6.654 1.00 86.19 85 CYS A O 1
ATOM 649 N N . LEU A 1 86 ? -17.777 4.307 7.452 1.00 86.56 86 LEU A N 1
ATOM 650 C CA . LEU A 1 86 ? -17.369 2.903 7.597 1.00 86.56 86 LEU A CA 1
ATOM 651 C C . LEU A 1 86 ? -17.857 2.295 8.926 1.00 86.56 86 LEU A C 1
ATOM 653 O O . LEU A 1 86 ? -17.775 1.074 9.120 1.00 86.56 86 LEU A O 1
ATOM 657 N N . GLY A 1 87 ? -18.368 3.130 9.840 1.00 82.38 87 GLY A N 1
ATOM 658 C CA . GLY A 1 87 ? -18.924 2.731 11.133 1.00 82.38 87 GLY A CA 1
ATOM 659 C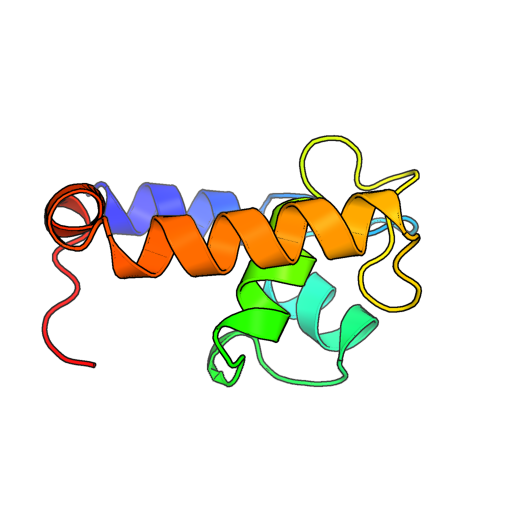 C . GLY A 1 87 ? -17.931 1.997 12.031 1.00 82.38 87 GLY A C 1
ATOM 660 O O . GLY A 1 87 ? -18.360 1.208 12.873 1.00 82.38 87 GLY A O 1
ATOM 661 N N . LEU A 1 88 ? -16.625 2.147 11.778 1.00 73.31 88 LEU A N 1
ATOM 662 C CA . LEU A 1 88 ? -15.559 1.530 12.565 1.00 73.31 88 LEU A CA 1
ATOM 663 C C . LEU A 1 88 ? -15.615 2.157 13.962 1.00 73.31 88 LEU A C 1
ATOM 665 O O . LEU A 1 88 ? -15.230 3.305 14.152 1.00 73.31 88 LEU A O 1
ATOM 669 N N . ARG A 1 89 ? -16.212 1.436 14.910 1.00 55.38 89 ARG A N 1
ATOM 670 C CA . ARG A 1 89 ? -16.278 1.833 16.316 1.00 55.38 89 ARG A CA 1
ATOM 671 C C . ARG A 1 89 ? -15.061 1.235 17.011 1.00 55.38 89 ARG A C 1
ATOM 673 O O . ARG A 1 89 ? -14.951 0.016 17.018 1.00 55.38 89 ARG A O 1
ATOM 680 N N . GLY A 1 90 ? -14.214 2.083 17.591 1.00 56.16 90 GLY A N 1
ATOM 681 C CA . GLY A 1 90 ? -13.138 1.679 18.499 1.00 56.16 90 GLY A CA 1
ATOM 682 C C . GLY A 1 90 ? -11.958 0.973 17.827 1.00 56.16 90 GLY A C 1
ATOM 683 O O . GLY A 1 90 ? -11.959 -0.246 17.689 1.00 56.16 90 GLY A O 1
ATOM 684 N N . TYR A 1 91 ? -10.941 1.762 17.485 1.00 45.16 91 TYR A N 1
ATOM 685 C CA . TYR A 1 91 ? -9.536 1.405 17.681 1.00 45.16 91 TYR A CA 1
ATOM 686 C C . TYR A 1 91 ? -8.958 2.417 18.667 1.00 45.16 91 TYR A C 1
ATOM 688 O O . TYR A 1 91 ? -9.408 3.587 18.591 1.00 45.16 91 TYR A O 1
#

pLDDT: mean 92.94, std 9.45, range [45.16, 98.31]

Secondary structure (DSSP, 8-state):
-HHHHHHHHHHHSB-STTT-BSHHHHHHHHHSS-GGG--HHHHHHHHTTTT-TTT--SSS--HHHHHHHHHHHHHHHT-TTTTGGG-----

Radius of gyration: 13.01 Å; chains: 1; bounding box: 34×26×30 Å

Foldseek 3Di:
DVLVVVQVCQQQDAQAQVRQHHVQSNCCQQPVDGPVPDDLLLVLLSVLCPPPRNPAHNNDGDPVSNVRSVVSSVVVVVPPPVCVVSVPPDD